Protein AF-X1V0T2-F1 (afdb_monomer_lite)

Secondary structure (DSSP, 8-state):
-HHHHHHHTT---PEE-TTTSTT-EE----TTS-HHHHHHHHHHHHT-

InterPro domains:
  IPR015422 Pyridoxal phosphate-dependent transferase, small domain [G3DSA:3.90.1150.10] (1-48)

Radius of gyration: 11.14 Å; chains: 1; bounding box: 28×20×26 Å

Organism: NCBI:txid412755

pLDDT: mean 94.08, std 2.49, range [85.38, 97.62]

Foldseek 3Di:
DLQVLCVVVVHRFFCDPCVPPNPDGDDDDDPVQDPVNVVVSVVSVVVD

Sequence (48 aa):
QINEVLLKNSIIGGLDISHMIDNAMLLCVTEVNTKQDIDRLVEILRAL

Structure (mmCIF, N/CA/C/O backbone):
data_AF-X1V0T2-F1
#
_entry.id   AF-X1V0T2-F1
#
loop_
_atom_site.group_PDB
_atom_site.id
_atom_site.type_symbol
_atom_site.label_atom_id
_atom_site.label_alt_id
_atom_site.label_comp_id
_atom_site.label_asym_id
_atom_site.label_entity_id
_atom_site.label_seq_id
_atom_site.pdbx_PDB_ins_code
_atom_site.Cartn_x
_atom_site.Cartn_y
_atom_site.Cartn_z
_atom_site.occupancy
_atom_site.B_iso_or_equiv
_atom_site.auth_seq_id
_atom_site.auth_comp_id
_atom_site.auth_asym_id
_atom_site.auth_atom_id
_atom_site.pdbx_PDB_model_num
ATOM 1 N N . GLN A 1 1 ? 3.049 5.688 -12.867 1.00 85.38 1 GLN A N 1
ATOM 2 C CA . GLN A 1 1 ? 1.664 5.251 -13.171 1.00 85.38 1 GLN A CA 1
ATOM 3 C C . GLN A 1 1 ? 0.867 4.846 -11.925 1.00 85.38 1 GLN A C 1
ATOM 5 O O . GLN A 1 1 ? 0.058 5.662 -11.506 1.00 85.38 1 GLN A O 1
ATOM 10 N N . ILE A 1 2 ? 1.088 3.685 -11.279 1.00 92.31 2 ILE A N 1
ATOM 11 C CA . ILE A 1 2 ? 0.285 3.275 -10.092 1.00 92.31 2 ILE A CA 1
ATOM 12 C C . ILE A 1 2 ? 0.334 4.326 -8.968 1.00 92.31 2 ILE A C 1
ATOM 14 O O . ILE A 1 2 ? -0.709 4.794 -8.520 1.00 92.31 2 ILE A O 1
ATOM 18 N N . ASN A 1 3 ? 1.530 4.780 -8.577 1.00 90.12 3 ASN A N 1
ATOM 19 C CA . ASN A 1 3 ? 1.684 5.794 -7.524 1.00 90.12 3 ASN A CA 1
ATOM 20 C C . ASN A 1 3 ? 0.994 7.131 -7.850 1.00 90.12 3 ASN A C 1
ATOM 22 O O . ASN A 1 3 ? 0.500 7.795 -6.946 1.00 90.12 3 ASN A O 1
ATOM 26 N N . GLU A 1 4 ? 0.902 7.516 -9.125 1.00 92.69 4 GLU A N 1
ATOM 27 C CA . GLU A 1 4 ? 0.171 8.727 -9.526 1.00 92.69 4 GLU A CA 1
ATOM 28 C C . GLU A 1 4 ? -1.341 8.558 -9.352 1.00 92.69 4 GLU A C 1
ATOM 30 O O . GLU A 1 4 ? -2.021 9.500 -8.949 1.00 92.69 4 GLU A O 1
ATOM 35 N N . VAL A 1 5 ? -1.879 7.369 -9.640 1.00 94.31 5 VAL A N 1
ATOM 36 C CA . VAL A 1 5 ? -3.305 7.074 -9.432 1.00 94.31 5 VAL A CA 1
ATOM 37 C C . VAL A 1 5 ? -3.635 7.034 -7.944 1.00 94.31 5 VAL A C 1
ATOM 39 O O . VAL A 1 5 ? -4.640 7.616 -7.531 1.00 94.31 5 VAL A O 1
ATOM 42 N N . LEU A 1 6 ? -2.786 6.393 -7.136 1.00 94.56 6 LEU A N 1
ATOM 43 C CA . LEU A 1 6 ? -2.948 6.369 -5.682 1.00 94.56 6 LEU A CA 1
ATOM 44 C C . LEU A 1 6 ? -2.928 7.795 -5.117 1.00 94.56 6 LEU A C 1
ATOM 46 O O . LEU A 1 6 ? -3.851 8.179 -4.395 1.00 94.56 6 LEU A O 1
ATOM 50 N N . LEU A 1 7 ? -1.974 8.625 -5.553 1.00 93.62 7 LEU A N 1
ATOM 51 C CA . LEU A 1 7 ? -1.863 10.014 -5.108 1.00 93.62 7 LEU A CA 1
ATOM 52 C C . LEU A 1 7 ? -3.094 10.853 -5.487 1.00 93.62 7 LEU A C 1
ATOM 54 O O . LEU A 1 7 ? -3.590 11.617 -4.659 1.00 93.62 7 LEU A O 1
ATOM 58 N N . LYS A 1 8 ? -3.643 10.673 -6.698 1.00 95.44 8 LYS A N 1
ATOM 59 C CA . LYS A 1 8 ? -4.903 11.317 -7.127 1.00 95.44 8 LYS A CA 1
ATOM 60 C C . LYS A 1 8 ? -6.099 10.940 -6.248 1.00 95.44 8 LYS A C 1
ATOM 62 O O . LYS A 1 8 ? -7.044 11.715 -6.150 1.00 95.44 8 LYS A O 1
ATOM 67 N N . ASN A 1 9 ? -6.050 9.778 -5.601 1.00 94.38 9 ASN A N 1
ATOM 68 C CA . ASN A 1 9 ? -7.064 9.305 -4.662 1.00 94.38 9 ASN A CA 1
A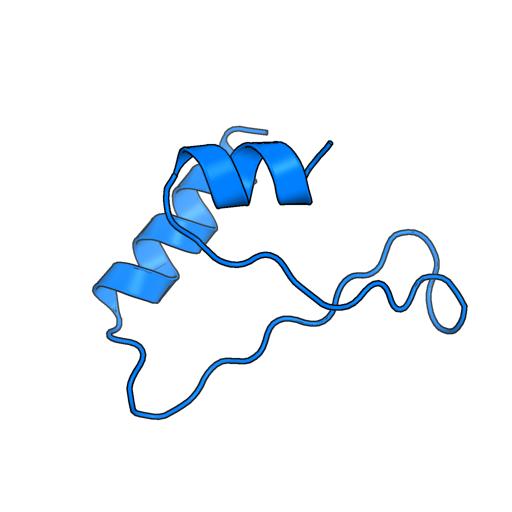TOM 69 C C . ASN A 1 9 ? -6.719 9.601 -3.192 1.00 94.38 9 ASN A C 1
ATOM 71 O O . ASN A 1 9 ? -7.356 9.048 -2.295 1.00 94.38 9 ASN A O 1
ATOM 75 N N . SER A 1 10 ? -5.742 10.478 -2.937 1.00 93.31 10 SER A N 1
ATOM 76 C CA . SER A 1 10 ? -5.258 10.819 -1.591 1.00 93.31 10 SER A CA 1
ATOM 77 C C . SER A 1 10 ? -4.658 9.634 -0.826 1.00 93.31 10 SER A C 1
ATOM 79 O O . SER A 1 10 ? -4.649 9.636 0.402 1.00 93.31 10 SER A O 1
ATOM 81 N N . ILE A 1 11 ? -4.138 8.634 -1.540 1.00 93.25 11 ILE A N 1
ATOM 82 C CA . ILE A 1 11 ? -3.390 7.517 -0.965 1.00 93.25 11 ILE A CA 1
ATOM 83 C C . ILE A 1 11 ? -1.912 7.724 -1.282 1.00 93.25 11 ILE A C 1
ATOM 85 O O . ILE A 1 11 ? -1.519 7.842 -2.443 1.00 93.25 11 ILE A O 1
ATOM 89 N N . ILE A 1 12 ? -1.078 7.760 -0.244 1.00 90.69 12 ILE A N 1
ATOM 90 C CA . ILE A 1 12 ? 0.372 7.728 -0.431 1.00 90.69 12 ILE A CA 1
ATOM 91 C C . ILE A 1 12 ? 0.722 6.337 -0.964 1.00 90.69 12 ILE A C 1
ATOM 93 O O . ILE A 1 12 ? 0.382 5.328 -0.349 1.00 90.69 12 ILE A O 1
ATOM 97 N N . GLY A 1 13 ? 1.343 6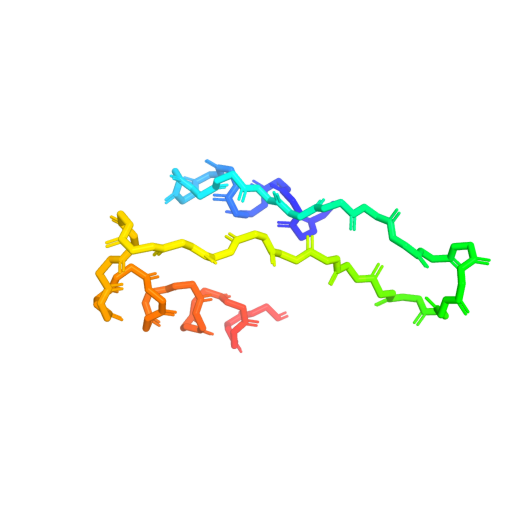.298 -2.141 1.00 88.19 13 GLY A N 1
ATOM 98 C CA . GLY A 1 13 ? 1.758 5.058 -2.785 1.00 88.19 13 GLY A CA 1
ATOM 99 C C . GLY A 1 13 ? 2.836 4.297 -2.010 1.00 88.19 13 GLY A C 1
ATOM 100 O O . GLY A 1 13 ? 3.277 4.713 -0.940 1.00 88.19 13 GLY A O 1
ATOM 101 N N . GLY A 1 14 ? 3.269 3.167 -2.560 1.00 91.25 14 GLY A N 1
ATOM 102 C CA . GLY A 1 14 ? 4.252 2.304 -1.911 1.00 91.25 14 GLY A CA 1
ATOM 103 C C . GLY A 1 14 ? 5.692 2.553 -2.351 1.00 91.25 14 GLY A C 1
ATOM 104 O O . GLY A 1 14 ? 5.967 3.239 -3.341 1.00 91.25 14 GLY A O 1
ATOM 105 N N . LEU A 1 15 ? 6.611 1.947 -1.602 1.00 93.31 15 LEU A N 1
ATOM 106 C CA . LEU A 1 15 ? 8.030 1.881 -1.924 1.00 93.31 15 LEU A CA 1
ATOM 107 C C . LEU A 1 15 ? 8.244 0.922 -3.099 1.00 93.31 15 LEU A C 1
ATOM 109 O O . LEU A 1 15 ? 7.794 -0.221 -3.054 1.00 93.31 15 LEU A O 1
ATOM 113 N N . ASP A 1 16 ? 8.956 1.370 -4.129 1.00 93.25 16 ASP A N 1
ATOM 114 C CA . ASP A 1 16 ? 9.359 0.507 -5.238 1.00 93.25 16 ASP A CA 1
ATOM 115 C C . ASP A 1 16 ? 10.429 -0.493 -4.773 1.00 93.25 16 ASP A C 1
ATOM 117 O O . ASP A 1 16 ? 11.508 -0.111 -4.307 1.00 93.25 16 ASP A O 1
ATOM 121 N N . ILE A 1 17 ? 10.116 -1.783 -4.897 1.00 96.50 17 ILE A N 1
ATOM 122 C CA . ILE A 1 17 ? 11.010 -2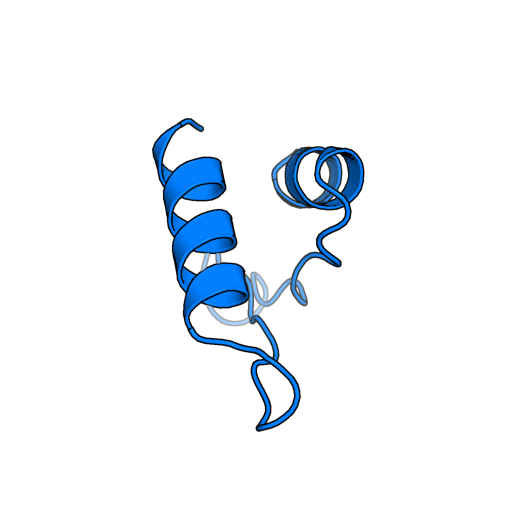.891 -4.551 1.00 96.50 17 ILE A CA 1
ATOM 123 C C . ILE A 1 17 ? 11.343 -3.755 -5.774 1.00 96.50 17 ILE A C 1
ATOM 125 O O . ILE A 1 17 ? 11.748 -4.908 -5.621 1.00 96.50 17 ILE A O 1
ATOM 129 N N . SER A 1 18 ? 11.248 -3.188 -6.982 1.00 95.88 18 SER A N 1
ATOM 130 C CA . SER A 1 18 ? 11.565 -3.871 -8.248 1.00 95.88 18 SER A CA 1
ATOM 131 C C . SER A 1 18 ? 12.999 -4.405 -8.320 1.00 95.88 18 SER A C 1
ATOM 133 O O . SER A 1 18 ? 13.292 -5.321 -9.074 1.00 95.88 18 SER A O 1
ATOM 135 N N . HIS A 1 19 ? 13.899 -3.877 -7.486 1.00 96.50 19 HIS A N 1
ATOM 136 C CA . HIS A 1 19 ? 15.263 -4.385 -7.323 1.00 96.50 19 HIS A CA 1
ATOM 137 C C . HIS A 1 19 ? 15.343 -5.745 -6.597 1.00 96.50 19 HIS A C 1
ATOM 139 O O . HIS A 1 19 ? 16.389 -6.388 -6.635 1.00 96.50 19 HIS A O 1
ATOM 145 N N . MET A 1 20 ? 14.271 -6.170 -5.917 1.00 97.62 20 MET A N 1
ATOM 146 C CA . MET A 1 20 ? 14.152 -7.470 -5.245 1.00 97.62 20 MET A CA 1
ATOM 147 C C . MET A 1 20 ? 13.191 -8.416 -5.972 1.00 97.62 20 MET A C 1
ATOM 149 O O . MET A 1 20 ? 13.454 -9.615 -6.038 1.00 97.62 20 MET A O 1
ATOM 153 N N . ILE A 1 21 ? 12.064 -7.897 -6.472 1.00 97.25 21 ILE A N 1
ATOM 154 C CA . ILE A 1 21 ? 11.009 -8.673 -7.137 1.00 97.25 21 ILE A CA 1
ATOM 155 C C . ILE A 1 21 ? 10.469 -7.845 -8.301 1.00 97.25 21 ILE A C 1
ATOM 157 O O . 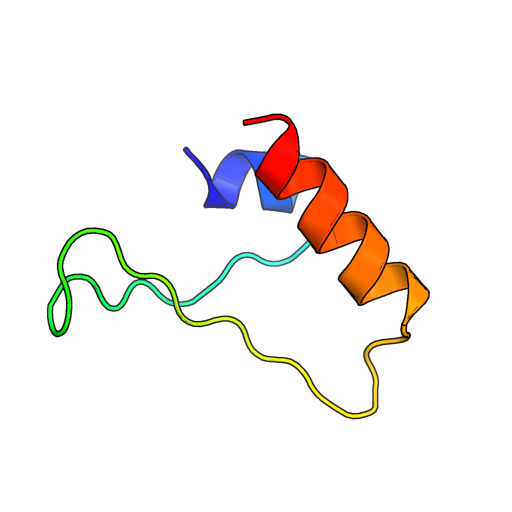ILE A 1 21 ? 10.001 -6.733 -8.076 1.00 97.25 21 ILE A O 1
ATOM 161 N N . ASP A 1 22 ? 10.483 -8.385 -9.520 1.00 96.56 22 ASP A N 1
ATOM 162 C CA . ASP A 1 22 ? 9.988 -7.674 -10.704 1.00 96.56 22 ASP A CA 1
ATOM 163 C C . ASP A 1 22 ? 8.557 -7.150 -10.513 1.00 96.56 22 ASP A C 1
ATOM 165 O O . ASP A 1 22 ? 7.652 -7.883 -10.108 1.00 96.56 22 ASP A O 1
ATOM 169 N N . ASN A 1 23 ? 8.351 -5.876 -10.864 1.00 92.25 23 ASN A N 1
ATOM 170 C CA . ASN A 1 23 ? 7.065 -5.173 -10.791 1.00 92.25 23 ASN A CA 1
ATOM 171 C C . ASN A 1 23 ? 6.419 -5.179 -9.393 1.00 92.25 23 ASN A C 1
ATOM 173 O O . ASN A 1 23 ? 5.192 -5.234 -9.275 1.00 92.25 23 ASN A O 1
ATOM 177 N N . ALA A 1 24 ? 7.224 -5.118 -8.331 1.00 94.00 24 ALA A N 1
ATOM 178 C CA . ALA A 1 24 ? 6.730 -5.153 -6.962 1.00 94.00 24 ALA A CA 1
ATOM 179 C C . ALA A 1 24 ? 6.817 -3.797 -6.250 1.00 94.00 24 ALA A C 1
ATOM 181 O O . ALA A 1 24 ? 7.763 -3.022 -6.394 1.00 94.00 24 ALA A O 1
ATOM 182 N N . MET A 1 25 ? 5.818 -3.549 -5.405 1.00 93.56 25 MET A N 1
ATOM 183 C CA . MET A 1 25 ? 5.711 -2.370 -4.557 1.00 93.56 25 MET A CA 1
ATOM 184 C C . MET A 1 25 ? 5.350 -2.799 -3.135 1.00 93.56 25 MET A C 1
ATOM 186 O O . MET A 1 25 ? 4.476 -3.642 -2.939 1.00 93.56 25 MET A O 1
ATOM 190 N N . LEU A 1 26 ? 6.003 -2.195 -2.145 1.00 94.62 26 LEU A N 1
ATOM 191 C CA . LEU A 1 26 ? 5.741 -2.419 -0.728 1.00 94.62 26 LEU A CA 1
ATOM 192 C C . LEU A 1 26 ? 4.871 -1.292 -0.165 1.00 94.62 26 LEU A C 1
ATOM 194 O O . LEU A 1 26 ? 5.237 -0.119 -0.232 1.00 94.62 26 LEU A O 1
ATOM 198 N N . LEU A 1 27 ? 3.737 -1.652 0.431 1.00 93.81 27 LEU A N 1
ATOM 199 C CA . LEU A 1 27 ? 2.822 -0.716 1.083 1.00 93.81 27 LEU A CA 1
ATOM 200 C C . LEU A 1 27 ? 2.954 -0.824 2.603 1.00 93.81 27 LEU A C 1
ATOM 202 O O . LEU A 1 27 ? 2.983 -1.924 3.154 1.00 93.81 27 LEU A O 1
ATOM 206 N N . CYS A 1 28 ? 3.029 0.324 3.276 1.00 91.88 28 CYS A N 1
ATOM 207 C CA . CYS A 1 28 ? 3.015 0.391 4.732 1.00 91.88 28 CYS A CA 1
ATOM 208 C C . CYS A 1 28 ? 1.565 0.426 5.221 1.00 91.88 28 CYS A C 1
ATOM 210 O O . CYS A 1 28 ? 0.793 1.286 4.796 1.00 91.88 28 CYS A O 1
ATOM 212 N N . VAL A 1 29 ? 1.213 -0.498 6.112 1.00 91.94 29 VAL A N 1
ATOM 213 C CA . VAL A 1 29 ? -0.087 -0.542 6.785 1.00 91.94 29 VAL A CA 1
ATOM 214 C C . VAL A 1 29 ? 0.177 -0.632 8.282 1.00 91.94 29 VAL A C 1
ATOM 216 O O . VAL A 1 29 ? 0.907 -1.519 8.723 1.00 91.94 29 VAL A O 1
ATOM 219 N N . THR A 1 30 ? -0.392 0.287 9.056 1.00 92.88 30 THR A N 1
ATOM 220 C CA . THR A 1 30 ? -0.265 0.337 10.519 1.00 92.88 30 THR A CA 1
ATOM 221 C C . THR A 1 30 ? -1.645 0.391 11.173 1.00 92.88 30 THR A C 1
ATOM 223 O O . THR A 1 30 ? -2.671 0.433 10.493 1.00 92.88 30 THR A O 1
ATOM 226 N N . GLU A 1 31 ? -1.695 0.409 12.503 1.00 95.94 31 GLU A N 1
ATOM 227 C CA . GLU A 1 31 ? -2.933 0.541 13.275 1.00 95.94 31 GLU A CA 1
ATOM 228 C C . GLU A 1 31 ? -3.731 1.820 12.976 1.00 95.94 31 GLU A C 1
ATOM 230 O O . GLU A 1 31 ? -4.919 1.886 13.290 1.00 95.94 31 GLU A O 1
ATOM 235 N N . VAL A 1 32 ? -3.104 2.831 12.361 1.00 93.62 32 VAL A N 1
ATOM 236 C CA . VAL A 1 32 ? -3.789 4.073 11.967 1.00 93.62 32 VAL A CA 1
ATOM 237 C C . VAL A 1 32 ? -4.639 3.892 10.710 1.00 93.62 32 VAL A C 1
ATOM 239 O O . VAL A 1 32 ? -5.502 4.724 10.437 1.00 93.62 32 VAL A O 1
ATOM 242 N N . ASN A 1 33 ? -4.407 2.827 9.937 1.00 93.81 33 ASN A N 1
ATOM 243 C CA . ASN A 1 33 ? -5.202 2.512 8.760 1.00 93.81 33 ASN A CA 1
ATOM 244 C C . ASN A 1 33 ? -6.479 1.784 9.179 1.00 93.81 33 ASN A C 1
ATOM 246 O O . ASN A 1 33 ? -6.443 0.710 9.782 1.00 93.81 33 ASN A O 1
ATOM 250 N N . THR A 1 34 ? -7.629 2.345 8.817 1.00 95.94 34 THR A N 1
ATOM 251 C CA . THR A 1 34 ? -8.911 1.671 9.022 1.00 95.94 34 THR A CA 1
ATOM 252 C C . THR A 1 34 ? -9.122 0.584 7.970 1.00 95.94 34 THR A C 1
ATOM 254 O O . THR A 1 34 ? -8.532 0.603 6.886 1.00 95.94 34 THR A O 1
ATOM 257 N N . LYS A 1 35 ? -10.030 -0.359 8.247 1.00 96.06 35 LYS A N 1
ATOM 258 C CA 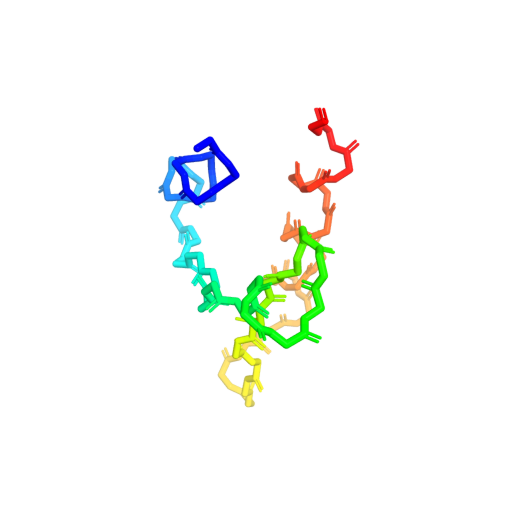. LYS A 1 35 ? -10.451 -1.350 7.248 1.00 96.06 35 LYS A CA 1
ATOM 259 C C . LYS A 1 35 ? -10.971 -0.675 5.972 1.00 96.06 35 LYS A C 1
ATOM 261 O O . LYS A 1 35 ? -10.675 -1.139 4.879 1.00 96.06 35 LYS A O 1
ATOM 266 N N . GLN A 1 36 ? -11.708 0.422 6.114 1.00 96.94 36 GLN A N 1
ATOM 267 C CA . GLN A 1 36 ? -12.266 1.183 5.002 1.00 96.94 36 GLN A CA 1
ATOM 268 C C . GLN A 1 36 ? -11.169 1.812 4.134 1.00 96.94 36 GLN A C 1
ATOM 270 O O . GLN A 1 36 ? -11.316 1.837 2.914 1.00 96.94 36 GLN A O 1
ATOM 275 N N . ASP A 1 37 ? -10.063 2.267 4.734 1.00 94.88 37 ASP A N 1
ATOM 276 C CA . ASP A 1 37 ? -8.909 2.777 3.980 1.00 94.88 37 ASP A CA 1
ATOM 277 C C . ASP A 1 37 ? -8.280 1.673 3.122 1.00 94.88 37 ASP A C 1
ATOM 279 O O . ASP A 1 37 ? -7.985 1.887 1.944 1.00 94.88 37 ASP A O 1
ATOM 283 N N . ILE A 1 38 ? -8.126 0.474 3.695 1.00 95.38 38 ILE A N 1
ATOM 284 C CA . ILE A 1 38 ? -7.574 -0.696 2.998 1.00 95.38 38 ILE A CA 1
ATOM 285 C C . ILE A 1 38 ? -8.529 -1.168 1.895 1.00 95.38 38 ILE A C 1
ATOM 287 O O . ILE A 1 38 ? -8.096 -1.408 0.770 1.00 95.38 38 ILE A O 1
ATOM 291 N N . ASP A 1 39 ? -9.829 -1.258 2.181 1.00 96.81 39 ASP A N 1
ATOM 292 C CA . ASP A 1 39 ? -10.837 -1.651 1.193 1.00 96.81 39 ASP A CA 1
ATOM 293 C C . ASP A 1 39 ? -10.852 -0.650 0.017 1.00 96.81 39 ASP A C 1
ATOM 295 O O . ASP A 1 39 ? -10.865 -1.054 -1.147 1.00 96.81 39 ASP A O 1
ATOM 299 N N . ARG A 1 40 ? -10.744 0.659 0.292 1.00 95.88 40 ARG A N 1
ATOM 300 C CA . ARG A 1 40 ? -10.647 1.702 -0.743 1.00 95.88 40 ARG A CA 1
ATOM 301 C C . ARG A 1 40 ? -9.390 1.556 -1.604 1.00 95.88 40 ARG A C 1
ATOM 303 O O . ARG A 1 40 ? -9.479 1.694 -2.824 1.00 95.88 40 ARG A O 1
ATOM 310 N N . LEU A 1 41 ? -8.237 1.288 -0.990 1.00 95.88 41 LEU A N 1
ATOM 311 C CA . LEU A 1 41 ? -6.990 1.004 -1.704 1.00 95.88 41 LEU A CA 1
ATOM 312 C C . LEU A 1 41 ? -7.166 -0.181 -2.667 1.00 95.88 41 LEU A C 1
ATOM 314 O O . LEU A 1 41 ? -6.791 -0.076 -3.835 1.00 95.88 41 LEU A O 1
ATOM 318 N N . VAL A 1 42 ? -7.758 -1.282 -2.197 1.00 95.62 42 VAL A N 1
ATOM 319 C CA . VAL A 1 42 ? -7.983 -2.491 -3.005 1.00 95.62 42 VAL A CA 1
ATOM 320 C C . VAL A 1 42 ? -8.899 -2.210 -4.195 1.00 95.62 42 VAL A C 1
ATOM 322 O O . VAL A 1 42 ? -8.585 -2.634 -5.306 1.00 95.62 42 VAL A O 1
ATOM 325 N N . GLU A 1 43 ? -9.995 -1.474 -4.001 1.00 97.62 43 GLU A N 1
ATOM 326 C CA . GLU A 1 43 ? -10.914 -1.149 -5.100 1.00 97.62 43 GLU A CA 1
ATOM 327 C C . GLU A 1 43 ? -10.275 -0.225 -6.148 1.00 97.62 43 GLU A C 1
ATOM 329 O O . GLU A 1 43 ? -10.472 -0.434 -7.345 1.00 97.62 43 GLU A O 1
ATOM 334 N N . ILE A 1 44 ? -9.443 0.742 -5.736 1.00 95.75 44 ILE A N 1
ATOM 335 C CA . ILE A 1 44 ? -8.684 1.581 -6.680 1.00 95.75 44 ILE A CA 1
ATOM 336 C C . ILE A 1 44 ? -7.710 0.731 -7.495 1.00 95.75 44 ILE A C 1
ATOM 338 O O . ILE A 1 44 ? -7.646 0.888 -8.711 1.00 95.75 44 ILE A O 1
ATOM 342 N N . LEU A 1 45 ? -6.969 -0.171 -6.844 1.00 94.31 45 LEU A N 1
ATOM 343 C CA . LEU A 1 45 ? -6.012 -1.043 -7.528 1.00 94.31 45 LEU A CA 1
ATOM 344 C C . LEU A 1 45 ? -6.697 -2.045 -8.465 1.00 94.31 45 LEU A C 1
ATOM 346 O O . LEU A 1 45 ? -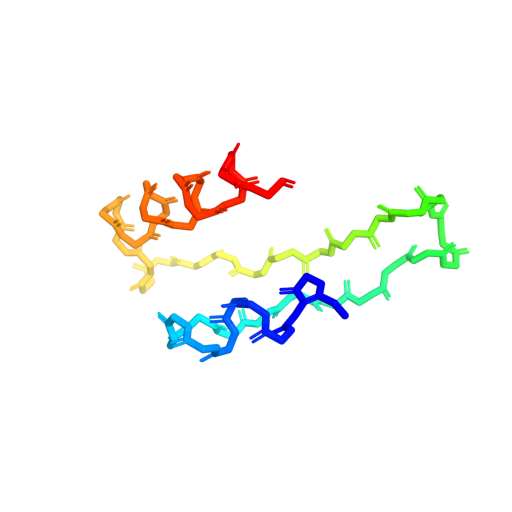6.149 -2.349 -9.515 1.00 94.31 45 LEU A O 1
ATOM 350 N N . ARG A 1 46 ? -7.888 -2.545 -8.115 1.00 96.44 46 ARG A N 1
ATOM 351 C CA . ARG A 1 46 ? -8.666 -3.466 -8.960 1.00 96.44 46 ARG A CA 1
ATOM 352 C C . ARG A 1 46 ? -9.166 -2.810 -10.251 1.00 96.44 46 ARG A C 1
ATOM 354 O O . ARG A 1 46 ? -9.378 -3.511 -11.235 1.00 96.44 46 ARG A O 1
ATOM 361 N N . ALA A 1 47 ? -9.410 -1.503 -10.230 1.00 94.44 47 ALA A N 1
ATOM 362 C CA . ALA A 1 47 ? -9.918 -0.751 -11.376 1.00 94.44 47 ALA A CA 1
ATOM 363 C C . ALA A 1 47 ? -8.819 -0.290 -12.356 1.00 94.44 47 ALA A C 1
ATOM 365 O O . ALA A 1 47 ? -9.138 0.376 -13.344 1.00 94.44 47 ALA A O 1
ATOM 366 N N . LEU A 1 48 ? -7.551 -0.603 -12.063 1.00 89.12 48 LEU A N 1
ATOM 367 C CA . LEU A 1 48 ? -6.386 -0.336 -12.909 1.00 89.12 48 LEU A CA 1
ATOM 368 C C . LEU A 1 48 ? -6.085 -1.505 -13.845 1.00 89.12 48 LEU A C 1
ATOM 370 O O . LEU A 1 48 ? -5.703 -1.205 -14.998 1.00 89.12 48 LEU A O 1
#